Protein AF-A0A963D3M6-F1 (afdb_monomer_lite)

pLDDT: mean 92.29, std 6.39, range [59.81, 98.44]

Sequence (154 aa):
DLLGALSLARSESVRRNQRVVLCRTTAPAGVVAADAACKTDDTSGSWAAWMAFVDTSANGTRDAGEELLRSGVFASDRLKIVSSAALRADGNRLIFRPNGIARDQGTDVIQSVALRICEASDVSDNARDVVVAFGSRFSIVRSSSAACAAPTDP

Structure (mmCIF, N/CA/C/O backbone):
data_AF-A0A963D3M6-F1
#
_entry.id   AF-A0A963D3M6-F1
#
loop_
_atom_site.group_PDB
_atom_site.id
_atom_site.type_symbol
_atom_site.label_atom_id
_atom_site.label_alt_id
_atom_site.label_comp_id
_atom_site.label_asym_id
_atom_site.label_entity_id
_atom_site.label_seq_id
_atom_site.pdbx_PDB_ins_code
_atom_site.Cartn_x
_atom_site.Cartn_y
_atom_site.Cartn_z
_atom_site.occupancy
_atom_site.B_iso_or_equiv
_atom_site.auth_seq_id
_atom_site.auth_comp_id
_atom_site.auth_asym_id
_atom_site.auth_atom_id
_atom_site.pdbx_PDB_model_num
ATOM 1 N N . ASP A 1 1 ? 3.184 -12.322 -1.768 1.00 86.25 1 ASP A N 1
ATOM 2 C CA . ASP A 1 1 ? 2.942 -11.865 -0.388 1.00 86.25 1 ASP A CA 1
ATOM 3 C C . ASP A 1 1 ? 2.109 -10.583 -0.331 1.00 86.25 1 ASP A C 1
ATOM 5 O O . ASP A 1 1 ? 0.984 -10.635 0.143 1.00 86.25 1 ASP A O 1
ATOM 9 N N . LEU A 1 2 ? 2.573 -9.477 -0.932 1.00 91.94 2 LEU A N 1
ATOM 10 C CA . LEU A 1 2 ? 1.868 -8.181 -0.937 1.00 91.94 2 LEU A CA 1
ATOM 11 C C . LEU A 1 2 ? 0.386 -8.248 -1.367 1.00 91.94 2 LEU A C 1
ATOM 13 O O . LEU A 1 2 ? -0.473 -7.697 -0.689 1.00 91.94 2 LEU A O 1
ATOM 17 N N . LEU A 1 3 ? 0.053 -8.974 -2.442 1.00 94.75 3 LEU A N 1
ATOM 18 C CA . LEU A 1 3 ? -1.349 -9.165 -2.857 1.00 94.75 3 LEU A CA 1
ATOM 19 C C . LEU A 1 3 ? -2.202 -9.855 -1.771 1.00 94.75 3 LEU A C 1
ATOM 21 O O . LEU A 1 3 ? -3.370 -9.520 -1.570 1.00 94.75 3 LEU A O 1
ATOM 25 N N . GLY A 1 4 ? -1.607 -10.807 -1.050 1.00 96.31 4 GLY A N 1
ATOM 26 C CA . GLY A 1 4 ? -2.245 -11.467 0.087 1.00 96.31 4 GLY A CA 1
ATOM 27 C C . GLY A 1 4 ? -2.440 -10.513 1.264 1.00 96.31 4 GLY A C 1
ATOM 28 O O . GLY A 1 4 ? -3.472 -10.573 1.920 1.00 96.31 4 GLY A O 1
ATOM 29 N N . ALA A 1 5 ? -1.500 -9.593 1.493 1.00 96.50 5 ALA A N 1
ATOM 30 C CA . ALA A 1 5 ? -1.629 -8.541 2.498 1.00 96.50 5 ALA A CA 1
ATOM 31 C C . ALA A 1 5 ? -2.748 -7.542 2.168 1.00 96.50 5 ALA A C 1
ATOM 33 O O . ALA A 1 5 ? -3.525 -7.199 3.052 1.00 96.50 5 ALA A O 1
ATOM 34 N N . LEU A 1 6 ? -2.889 -7.141 0.898 1.00 97.44 6 LEU A N 1
ATOM 35 C CA . LEU A 1 6 ? -4.007 -6.310 0.429 1.00 97.44 6 LEU A CA 1
ATOM 36 C C . LEU A 1 6 ? -5.356 -7.008 0.647 1.00 97.44 6 LEU A C 1
ATOM 38 O O . LEU A 1 6 ? -6.299 -6.415 1.170 1.00 97.44 6 LEU A O 1
ATOM 42 N N . SER A 1 7 ? -5.427 -8.292 0.290 1.00 97.75 7 SER A N 1
ATOM 43 C CA . SER A 1 7 ? -6.634 -9.109 0.463 1.00 97.75 7 SER A CA 1
ATOM 44 C C . SER A 1 7 ? -6.993 -9.291 1.940 1.00 97.75 7 SER A C 1
ATOM 46 O O . SER A 1 7 ? -8.165 -9.176 2.303 1.00 97.75 7 SER A O 1
ATOM 48 N N . LEU A 1 8 ? -5.990 -9.512 2.796 1.00 98.12 8 LEU A N 1
ATOM 49 C CA . LEU A 1 8 ? -6.150 -9.568 4.247 1.00 98.12 8 LEU A CA 1
ATOM 50 C C . LEU A 1 8 ? -6.658 -8.232 4.791 1.00 98.12 8 LEU A C 1
ATOM 52 O O . LEU A 1 8 ? -7.678 -8.216 5.466 1.00 98.12 8 LEU A O 1
ATOM 56 N N . ALA A 1 9 ? -5.991 -7.122 4.468 1.00 98.19 9 ALA A N 1
ATOM 57 C CA . ALA A 1 9 ? -6.338 -5.803 4.983 1.00 98.19 9 ALA A CA 1
ATOM 58 C C . ALA A 1 9 ? -7.781 -5.414 4.630 1.00 98.19 9 ALA A C 1
ATOM 60 O O . ALA A 1 9 ? -8.561 -5.025 5.499 1.00 98.19 9 ALA A O 1
ATOM 61 N N . ARG A 1 10 ? -8.177 -5.630 3.369 1.00 98.31 10 ARG A N 1
ATOM 62 C CA . ARG A 1 10 ? -9.560 -5.432 2.928 1.00 98.31 10 ARG A CA 1
ATOM 63 C C . ARG A 1 10 ? -10.534 -6.323 3.698 1.00 98.31 10 ARG A C 1
ATOM 65 O O . ARG A 1 10 ? -11.544 -5.826 4.188 1.00 98.31 10 ARG A O 1
ATOM 72 N N . SER A 1 11 ? -10.254 -7.618 3.811 1.00 98.38 11 SER A N 1
ATOM 73 C CA . SER A 1 11 ? -11.167 -8.561 4.472 1.00 98.38 11 SER A CA 1
ATOM 74 C C . SER A 1 11 ? -11.314 -8.262 5.964 1.00 98.38 11 SER A C 1
ATOM 76 O O . SER A 1 11 ? -12.425 -8.276 6.486 1.00 98.38 11 SER A O 1
ATOM 78 N N . GLU A 1 12 ? -10.218 -7.919 6.638 1.00 98.44 12 GLU A N 1
ATOM 79 C CA . GLU A 1 12 ? -10.207 -7.570 8.057 1.00 98.44 12 GLU A CA 1
ATOM 80 C C . GLU A 1 12 ? -10.931 -6.249 8.327 1.00 98.44 12 GLU A C 1
ATOM 82 O O . GLU A 1 12 ? -11.637 -6.158 9.330 1.00 98.44 12 GLU A O 1
ATOM 87 N N . SER A 1 13 ? -10.853 -5.271 7.414 1.00 98.44 13 SER A N 1
ATOM 88 C CA . SER A 1 13 ? -11.612 -4.019 7.552 1.00 98.44 13 SER A CA 1
ATOM 89 C C . SER A 1 13 ? -13.125 -4.258 7.591 1.00 98.44 13 SER A C 1
ATOM 91 O O . SER A 1 13 ? -13.832 -3.720 8.445 1.00 98.44 13 SER A O 1
ATOM 93 N N . VAL A 1 14 ? -13.615 -5.152 6.726 1.00 98.44 14 VAL A N 1
ATOM 94 C CA . VAL A 1 14 ? -15.031 -5.528 6.659 1.00 98.44 14 VAL A CA 1
ATOM 95 C C . VAL A 1 14 ? -15.411 -6.403 7.851 1.00 98.44 14 VAL A C 1
ATOM 97 O O . VAL A 1 14 ? -16.376 -6.107 8.549 1.00 98.44 14 VAL A O 1
ATOM 100 N N . ARG A 1 15 ? -14.636 -7.462 8.130 1.00 98.38 15 ARG A N 1
ATOM 101 C CA . ARG A 1 15 ? -14.929 -8.432 9.197 1.00 98.38 15 ARG A CA 1
ATOM 102 C C . ARG A 1 15 ? -14.995 -7.778 10.575 1.00 98.38 15 ARG A C 1
ATOM 104 O O . ARG A 1 15 ? -15.827 -8.159 11.392 1.00 98.38 15 ARG A O 1
ATOM 111 N N . ARG A 1 16 ? -14.099 -6.827 10.845 1.00 97.56 16 ARG A N 1
ATOM 112 C CA . ARG A 1 16 ? -14.021 -6.129 12.135 1.00 97.56 16 ARG A CA 1
ATOM 113 C C . ARG A 1 16 ? -14.911 -4.894 12.197 1.00 97.56 16 ARG A C 1
ATOM 115 O O . ARG A 1 16 ? -15.052 -4.330 13.275 1.00 97.56 16 ARG A O 1
ATOM 122 N N . ASN A 1 17 ? -15.487 -4.469 11.069 1.00 97.69 17 ASN A N 1
ATOM 123 C CA . ASN A 1 17 ? -16.134 -3.168 10.929 1.00 97.69 17 ASN A CA 1
ATOM 124 C C . ASN A 1 17 ? -15.219 -2.021 11.419 1.00 97.69 17 ASN A C 1
ATOM 126 O O . ASN A 1 17 ? -15.652 -1.117 12.129 1.00 97.69 17 ASN A O 1
ATOM 130 N N . GLN A 1 18 ? -13.930 -2.102 11.077 1.00 97.62 18 GLN A N 1
ATOM 131 C CA . GLN A 1 18 ? -12.877 -1.174 11.508 1.00 97.62 18 GLN A CA 1
ATOM 132 C C . GLN A 1 18 ? -12.000 -0.766 10.326 1.00 97.62 18 GLN A C 1
ATOM 134 O O . GLN A 1 18 ? -11.996 -1.430 9.289 1.00 97.62 18 GLN A O 1
ATOM 139 N N . ARG A 1 19 ? -11.253 0.335 10.457 1.00 97.69 19 ARG A N 1
ATOM 140 C CA . ARG A 1 19 ? -10.267 0.698 9.433 1.00 97.69 19 ARG A CA 1
ATOM 141 C C . ARG A 1 19 ? -9.059 -0.220 9.540 1.00 97.69 19 ARG A C 1
ATOM 143 O O . ARG A 1 19 ? -8.613 -0.554 10.635 1.00 97.69 19 ARG A O 1
ATOM 150 N N . VAL A 1 20 ? -8.533 -0.626 8.393 1.00 98.44 20 VAL A N 1
ATOM 151 C CA . VAL A 1 20 ? -7.277 -1.372 8.316 1.00 98.44 20 VAL A CA 1
ATOM 152 C C . VAL A 1 20 ? -6.380 -0.691 7.307 1.00 98.44 20 VAL A C 1
ATOM 154 O O . VAL A 1 20 ? -6.779 -0.442 6.167 1.00 98.44 20 VAL A O 1
ATOM 157 N N . VAL A 1 21 ? -5.162 -0.396 7.734 1.00 98.00 21 VAL A N 1
ATOM 158 C CA . VAL A 1 21 ? -4.185 0.342 6.943 1.00 98.00 21 VAL A CA 1
ATOM 159 C C . VAL A 1 21 ? -3.097 -0.616 6.515 1.00 98.00 21 VAL A C 1
ATOM 161 O O . VAL A 1 21 ? -2.505 -1.284 7.358 1.00 98.00 21 VAL A O 1
ATOM 164 N N . LEU A 1 22 ? -2.822 -0.671 5.213 1.00 97.56 22 LEU A N 1
ATOM 165 C CA . LEU A 1 22 ? -1.592 -1.244 4.680 1.00 97.56 22 LEU A CA 1
ATOM 166 C C . LEU A 1 22 ? -0.668 -0.102 4.276 1.00 97.56 22 LEU A C 1
ATOM 168 O O . LEU A 1 22 ? -1.062 0.760 3.495 1.00 97.56 22 LEU A O 1
ATOM 172 N N . CYS A 1 23 ? 0.560 -0.082 4.782 1.00 95.94 23 CYS A N 1
ATOM 173 C CA . CYS A 1 23 ? 1.486 1.000 4.472 1.00 95.94 23 CYS A CA 1
ATOM 174 C C . CYS A 1 23 ? 2.937 0.550 4.363 1.00 95.94 23 CYS A C 1
ATOM 176 O O . CYS A 1 23 ? 3.326 -0.519 4.849 1.00 95.94 23 CYS A O 1
ATOM 178 N N . ARG A 1 24 ? 3.743 1.406 3.729 1.00 94.81 24 ARG A N 1
ATOM 179 C CA . ARG A 1 24 ? 5.202 1.288 3.711 1.00 94.81 24 ARG A CA 1
ATOM 180 C C . ARG A 1 24 ? 5.744 1.463 5.120 1.00 94.81 24 ARG A C 1
ATOM 182 O O . ARG A 1 24 ? 5.330 2.365 5.843 1.00 94.81 24 ARG A O 1
ATOM 189 N N . THR A 1 25 ? 6.724 0.650 5.489 1.00 93.69 25 THR A N 1
ATOM 190 C CA . THR A 1 25 ? 7.460 0.811 6.744 1.00 93.69 25 THR A CA 1
ATOM 191 C C . THR A 1 25 ? 8.938 0.459 6.558 1.00 93.69 25 THR A C 1
ATOM 193 O O . THR A 1 25 ? 9.385 0.143 5.454 1.00 93.69 25 THR A O 1
ATOM 196 N N . THR A 1 26 ? 9.716 0.543 7.633 1.00 91.38 26 THR A N 1
ATOM 197 C CA . THR A 1 26 ? 11.118 0.117 7.668 1.00 91.38 26 THR A CA 1
ATOM 198 C C . THR A 1 26 ? 11.268 -1.197 8.410 1.00 91.38 26 THR A C 1
ATOM 200 O O . THR A 1 26 ? 10.563 -1.458 9.380 1.00 91.38 26 THR A O 1
ATOM 203 N N . ALA A 1 27 ? 12.252 -1.983 7.990 1.00 90.19 27 ALA A N 1
ATOM 204 C CA . ALA A 1 27 ? 12.655 -3.203 8.667 1.00 90.19 27 ALA A CA 1
ATOM 205 C C . ALA A 1 27 ? 14.172 -3.187 8.914 1.00 90.19 27 ALA A C 1
ATOM 207 O O . ALA A 1 27 ? 14.914 -3.887 8.218 1.00 90.19 27 ALA A O 1
ATOM 208 N N . PRO A 1 28 ? 14.671 -2.341 9.838 1.00 82.25 28 PRO A N 1
ATOM 209 C CA . PRO A 1 28 ? 16.073 -2.415 10.236 1.00 82.25 28 PRO A CA 1
ATOM 210 C C . PRO A 1 28 ? 16.365 -3.839 10.743 1.00 82.25 28 PRO A C 1
ATOM 212 O O . PRO A 1 28 ? 15.564 -4.411 11.475 1.00 82.25 28 PRO A O 1
ATOM 215 N N . ALA A 1 29 ? 17.473 -4.436 10.297 1.00 85.19 29 ALA A N 1
ATOM 216 C CA . ALA A 1 29 ? 17.812 -5.851 10.525 1.00 85.19 29 ALA A CA 1
ATOM 217 C C 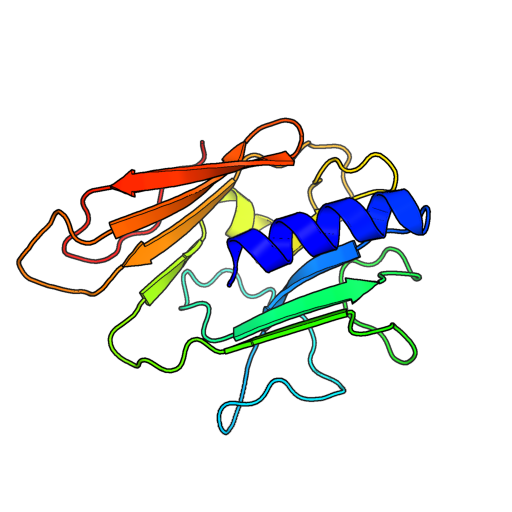. ALA A 1 29 ? 16.846 -6.889 9.902 1.00 85.19 29 ALA A C 1
ATOM 219 O O . ALA A 1 29 ? 16.839 -8.049 10.306 1.00 85.19 29 ALA A O 1
ATOM 220 N N . GLY A 1 30 ? 16.052 -6.504 8.896 1.00 87.69 30 GLY A N 1
ATOM 221 C CA . GLY A 1 30 ? 15.222 -7.438 8.127 1.00 87.69 30 GLY A CA 1
ATOM 222 C C . GLY A 1 30 ? 13.920 -7.855 8.815 1.00 87.69 30 GLY A C 1
ATOM 223 O O . GLY A 1 30 ? 13.263 -8.784 8.349 1.00 87.69 30 GLY A O 1
ATOM 224 N N . VAL A 1 31 ? 13.523 -7.169 9.892 1.00 90.38 31 VAL A N 1
ATOM 225 C CA . VAL A 1 31 ? 12.270 -7.417 10.622 1.00 90.38 31 VAL A CA 1
ATOM 226 C C . VAL A 1 31 ? 11.535 -6.099 10.870 1.00 90.38 31 VAL A C 1
ATOM 228 O O . VAL A 1 31 ? 12.151 -5.086 11.190 1.00 90.38 31 VAL A O 1
ATOM 231 N N . VAL A 1 32 ? 10.207 -6.100 10.719 1.00 92.69 32 VAL A N 1
ATOM 232 C CA . VAL A 1 32 ? 9.361 -4.949 11.078 1.00 92.69 32 VAL A CA 1
ATOM 233 C C . VAL A 1 32 ? 9.194 -4.914 12.596 1.00 92.69 32 VAL A C 1
ATOM 235 O O . VAL A 1 32 ? 8.701 -5.875 13.184 1.00 92.69 32 VAL A O 1
ATOM 238 N N . ALA A 1 33 ? 9.611 -3.814 13.223 1.00 90.69 33 ALA A N 1
ATOM 239 C CA . ALA A 1 33 ? 9.546 -3.654 14.671 1.00 90.69 33 ALA A CA 1
ATOM 240 C C . ALA A 1 33 ? 8.098 -3.629 15.193 1.00 90.69 33 ALA A C 1
ATOM 242 O O . ALA A 1 33 ? 7.163 -3.219 14.500 1.00 90.69 33 ALA A O 1
ATOM 243 N N . ALA A 1 34 ? 7.912 -4.043 16.447 1.00 86.25 34 ALA A N 1
ATOM 244 C CA . ALA A 1 34 ? 6.595 -4.089 17.077 1.00 86.25 34 ALA A CA 1
ATOM 245 C C . ALA A 1 34 ? 5.958 -2.701 17.235 1.00 86.25 34 ALA A C 1
ATOM 247 O O . ALA A 1 34 ? 4.740 -2.611 17.266 1.00 86.25 34 ALA A O 1
ATOM 248 N N . ASP A 1 35 ? 6.745 -1.633 17.264 1.00 87.62 35 ASP A N 1
ATOM 249 C CA . ASP A 1 35 ? 6.343 -0.224 17.329 1.00 87.62 35 ASP A CA 1
ATOM 250 C C . ASP A 1 35 ? 6.534 0.508 15.986 1.00 87.62 35 ASP A C 1
ATOM 252 O O . ASP A 1 35 ? 6.483 1.734 15.920 1.00 87.62 35 ASP A O 1
ATOM 256 N N . ALA A 1 36 ? 6.759 -0.231 14.892 1.00 91.81 36 ALA A N 1
ATOM 257 C CA . ALA A 1 36 ? 6.936 0.367 13.578 1.00 91.81 36 ALA A CA 1
ATOM 258 C C . ALA A 1 36 ? 5.697 1.171 13.157 1.00 91.81 36 ALA A C 1
ATOM 260 O O . ALA A 1 36 ? 4.563 0.710 13.308 1.00 91.81 36 ALA A O 1
ATOM 261 N N . ALA A 1 37 ? 5.946 2.343 12.570 1.00 92.31 37 ALA A N 1
ATOM 262 C CA . ALA A 1 37 ? 4.946 3.244 12.009 1.00 92.31 37 ALA A CA 1
ATOM 263 C C . ALA A 1 37 ? 5.026 3.290 10.473 1.00 92.31 37 ALA A C 1
ATOM 265 O O . ALA A 1 37 ? 5.980 2.796 9.855 1.00 92.31 37 ALA A O 1
ATOM 266 N N . CYS A 1 38 ? 4.019 3.899 9.844 1.00 93.88 38 CYS A N 1
ATOM 267 C CA . CYS A 1 38 ? 4.033 4.138 8.406 1.00 93.88 38 CYS A CA 1
ATOM 268 C C . CYS A 1 38 ? 5.117 5.158 8.038 1.00 93.88 38 CYS A C 1
ATOM 270 O O . CYS A 1 38 ? 5.272 6.188 8.694 1.00 93.88 38 CYS A O 1
ATOM 272 N N . LYS A 1 39 ? 5.854 4.888 6.963 1.00 92.38 39 LYS A N 1
ATOM 273 C CA . LYS A 1 39 ? 6.773 5.846 6.345 1.00 92.38 39 LYS A CA 1
ATOM 274 C C . LYS A 1 39 ? 6.021 6.671 5.309 1.00 92.38 39 LYS A C 1
ATOM 276 O O . LYS A 1 39 ? 5.750 6.194 4.209 1.00 92.38 39 LYS A O 1
ATOM 281 N N . THR A 1 40 ? 5.689 7.895 5.703 1.00 90.81 40 THR A N 1
ATOM 282 C CA . THR A 1 40 ? 4.864 8.843 4.943 1.00 90.81 40 THR A CA 1
ATOM 283 C C . THR A 1 40 ? 5.672 9.871 4.154 1.00 90.81 40 THR A C 1
ATOM 285 O O . THR A 1 40 ? 5.101 10.827 3.639 1.00 90.81 40 THR A O 1
ATOM 288 N N . ASP A 1 41 ? 6.991 9.703 4.052 1.00 83.19 41 ASP A N 1
ATOM 289 C CA . ASP A 1 41 ? 7.823 10.551 3.208 1.00 83.19 41 ASP A CA 1
ATOM 290 C C . ASP A 1 41 ? 7.442 10.388 1.729 1.00 83.19 41 ASP A C 1
ATOM 292 O O . ASP A 1 41 ? 7.259 9.272 1.237 1.00 83.19 41 ASP A O 1
ATOM 296 N N . ASP A 1 42 ? 7.372 11.509 1.009 1.00 69.75 42 ASP A N 1
ATOM 297 C CA . ASP A 1 42 ? 7.034 11.569 -0.421 1.00 69.75 42 ASP A CA 1
ATOM 298 C C . ASP A 1 42 ? 8.239 11.201 -1.312 1.00 69.75 42 ASP A C 1
ATOM 300 O O . ASP A 1 42 ? 8.464 11.753 -2.387 1.00 69.75 42 ASP A O 1
ATOM 304 N N . THR A 1 43 ? 9.080 10.270 -0.855 1.00 68.94 43 THR A N 1
ATOM 305 C CA . THR A 1 43 ? 10.139 9.721 -1.700 1.00 68.94 43 THR A CA 1
ATOM 306 C C . THR A 1 43 ? 9.561 8.589 -2.532 1.00 68.94 43 THR A C 1
ATOM 308 O O . THR A 1 43 ? 8.758 7.785 -2.055 1.00 68.94 43 THR A O 1
ATOM 311 N N . SER A 1 44 ? 10.006 8.449 -3.784 1.00 59.81 44 SER A N 1
ATOM 312 C CA . SER A 1 44 ? 9.766 7.225 -4.569 1.00 59.81 44 SER A CA 1
ATOM 313 C C . SER A 1 44 ? 10.484 6.004 -3.968 1.00 59.81 44 SER A C 1
ATOM 315 O O . SER A 1 44 ? 10.545 4.948 -4.598 1.00 59.81 44 SER A O 1
ATOM 317 N N . GLY A 1 45 ? 11.070 6.177 -2.775 1.00 61.84 45 GLY A N 1
ATOM 318 C CA . GLY A 1 45 ? 11.976 5.282 -2.099 1.00 61.84 45 GLY A CA 1
ATOM 319 C C . GLY A 1 45 ? 11.395 3.889 -1.986 1.00 61.84 45 GLY A C 1
ATOM 320 O O . GLY A 1 45 ? 10.210 3.700 -1.708 1.00 61.84 45 GLY A O 1
ATOM 321 N N . SER A 1 46 ? 12.280 2.916 -2.195 1.00 78.38 46 SER A N 1
ATOM 322 C CA . SER A 1 46 ? 11.915 1.509 -2.233 1.00 78.38 46 SER A CA 1
ATOM 323 C C . SER A 1 46 ? 11.082 1.146 -1.002 1.00 78.38 46 SER A C 1
ATOM 325 O O . SER A 1 46 ? 11.459 1.445 0.141 1.00 78.38 46 SER A O 1
ATOM 327 N N . TRP A 1 47 ? 9.926 0.526 -1.220 1.00 90.19 47 TRP A N 1
ATOM 328 C CA . TRP A 1 47 ? 9.224 -0.188 -0.166 1.00 90.19 47 TRP A CA 1
ATOM 329 C C . TRP A 1 47 ? 10.105 -1.374 0.230 1.00 90.19 47 TRP A C 1
ATOM 331 O O . TRP A 1 47 ? 10.060 -2.415 -0.410 1.00 90.19 47 TRP A O 1
ATOM 341 N N . ALA A 1 48 ? 10.935 -1.210 1.260 1.00 89.12 48 ALA A N 1
ATOM 342 C CA . ALA A 1 48 ? 11.754 -2.297 1.801 1.00 89.12 48 ALA A CA 1
ATOM 343 C C . ALA A 1 48 ? 10.919 -3.252 2.670 1.00 89.12 48 ALA A C 1
ATOM 345 O O . ALA A 1 48 ? 11.183 -4.452 2.737 1.00 89.12 48 ALA A O 1
ATOM 346 N N . ALA A 1 49 ? 9.881 -2.719 3.313 1.00 93.75 49 ALA A N 1
ATOM 347 C CA . ALA A 1 49 ? 8.941 -3.473 4.119 1.00 93.75 49 ALA A CA 1
ATOM 348 C C . ALA A 1 49 ? 7.548 -2.841 4.074 1.00 93.75 49 ALA A C 1
ATOM 350 O O . ALA A 1 49 ? 7.373 -1.671 3.720 1.00 93.75 49 ALA A O 1
ATOM 351 N N . TRP A 1 50 ? 6.556 -3.631 4.458 1.00 95.44 50 TRP A N 1
ATOM 352 C CA . TRP A 1 50 ? 5.172 -3.206 4.604 1.00 95.44 50 TRP A CA 1
ATOM 353 C C . TRP A 1 50 ? 4.566 -3.813 5.862 1.00 95.44 50 TRP A C 1
ATOM 355 O O . TRP A 1 50 ? 5.032 -4.829 6.386 1.00 95.44 50 TRP A O 1
ATOM 365 N N . MET A 1 51 ? 3.493 -3.192 6.329 1.00 96.94 51 MET A N 1
ATOM 366 C CA . MET A 1 51 ? 2.681 -3.717 7.415 1.00 96.94 51 MET A CA 1
ATOM 367 C C . MET A 1 51 ? 1.205 -3.422 7.190 1.00 96.94 51 MET A C 1
ATOM 369 O O . MET A 1 51 ? 0.864 -2.454 6.514 1.00 96.94 51 MET A O 1
ATOM 373 N N . ALA A 1 52 ? 0.357 -4.270 7.761 1.00 98.00 52 ALA A N 1
ATOM 374 C CA . ALA A 1 52 ? -1.084 -4.128 7.833 1.00 98.00 52 ALA A CA 1
ATOM 375 C C . ALA A 1 52 ? -1.518 -4.145 9.304 1.00 98.00 52 ALA A C 1
ATOM 377 O O . ALA A 1 52 ? -1.175 -5.085 10.025 1.00 98.00 52 ALA A O 1
ATOM 378 N N . PHE A 1 53 ? -2.264 -3.138 9.746 1.00 98.19 53 PHE A N 1
ATOM 379 C CA . PHE A 1 53 ? -2.710 -2.995 11.137 1.00 98.19 53 PHE A CA 1
ATOM 380 C C . PHE A 1 53 ? -4.122 -2.410 11.218 1.00 98.19 53 PHE A C 1
ATOM 382 O O . PHE A 1 53 ? -4.598 -1.786 10.266 1.00 98.19 53 PHE A O 1
ATOM 389 N N . VAL A 1 54 ? -4.8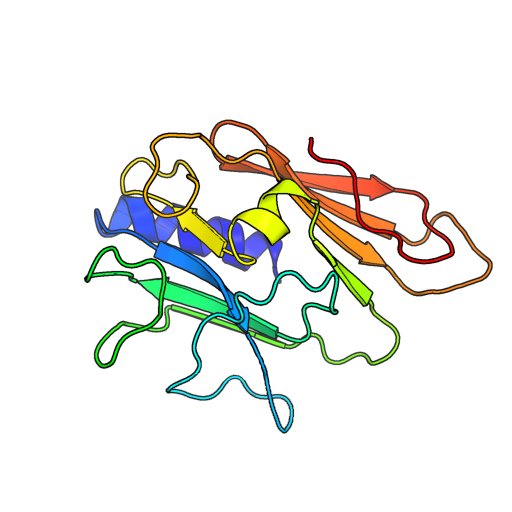01 -2.641 12.341 1.00 98.06 54 VAL A N 1
ATOM 390 C CA . VAL A 1 54 ? -6.121 -2.058 12.621 1.00 98.06 54 VAL A CA 1
ATOM 391 C C . VAL A 1 54 ? -5.938 -0.622 13.113 1.00 98.06 54 VAL A C 1
ATOM 393 O O . VAL A 1 54 ? -5.323 -0.426 14.151 1.00 98.06 54 VAL A O 1
ATOM 396 N N . ASP A 1 55 ? -6.494 0.349 12.391 1.00 97.19 55 ASP A N 1
ATOM 397 C CA . ASP A 1 55 ? -6.465 1.781 12.731 1.00 97.19 55 ASP A CA 1
ATOM 398 C C . ASP A 1 55 ? -7.747 2.141 13.491 1.00 97.19 55 ASP A C 1
ATOM 400 O O . ASP A 1 55 ? -8.798 2.439 12.913 1.00 97.19 55 ASP A O 1
ATOM 404 N N . THR A 1 56 ? -7.674 2.016 14.810 1.00 96.56 56 THR A N 1
ATOM 405 C CA . THR A 1 56 ? -8.783 2.268 15.737 1.00 96.56 56 THR A CA 1
ATOM 406 C C . THR A 1 56 ? -8.981 3.753 16.016 1.00 96.56 56 THR A C 1
ATOM 408 O O . THR A 1 56 ? -10.103 4.172 16.307 1.00 96.56 56 THR A O 1
ATOM 411 N N . SER A 1 57 ? -7.916 4.552 15.906 1.00 94.94 57 SER A N 1
ATOM 412 C CA . SER A 1 57 ? -7.943 6.000 16.129 1.00 94.94 57 SER A CA 1
ATOM 413 C C . SER A 1 57 ? -8.345 6.793 14.880 1.00 94.94 57 SER A C 1
ATOM 415 O O . SER A 1 57 ? -8.635 7.987 14.974 1.00 94.94 57 SER A O 1
ATOM 417 N N . ALA A 1 58 ? -8.431 6.125 13.724 1.00 94.06 58 ALA A N 1
ATOM 418 C CA . ALA A 1 58 ? -8.805 6.688 12.432 1.00 94.06 58 ALA A CA 1
ATOM 419 C C . ALA A 1 58 ? -7.805 7.728 11.884 1.00 94.06 58 ALA A C 1
ATOM 421 O O . ALA A 1 58 ? -8.178 8.560 11.041 1.00 94.06 58 ALA A O 1
ATOM 422 N N . ASN A 1 59 ? -6.547 7.674 12.329 1.00 93.12 59 ASN A N 1
ATOM 423 C CA . ASN A 1 59 ? -5.510 8.653 12.002 1.00 93.12 59 ASN A CA 1
ATOM 424 C C . ASN A 1 59 ? -4.554 8.197 10.875 1.00 93.12 59 ASN A C 1
ATOM 426 O O . ASN A 1 59 ? -3.730 8.988 10.407 1.00 93.12 59 ASN A O 1
ATOM 430 N N . GLY A 1 60 ? -4.688 6.956 10.391 1.00 92.75 60 GLY A N 1
ATOM 431 C CA . GLY A 1 60 ? -3.856 6.403 9.320 1.00 92.75 60 GLY A CA 1
ATOM 432 C C . GLY A 1 60 ? -2.397 6.160 9.712 1.00 92.75 60 GLY A C 1
ATOM 433 O O . GLY A 1 60 ? -1.535 6.029 8.839 1.00 92.75 60 GLY A O 1
ATOM 434 N N . THR A 1 61 ? -2.094 6.147 11.004 1.00 93.00 61 THR A N 1
ATOM 435 C CA . THR A 1 61 ? -0.785 5.835 11.581 1.00 93.00 61 THR A CA 1
ATOM 436 C C . THR A 1 61 ? -0.952 4.725 12.600 1.00 93.00 61 THR A C 1
ATOM 438 O O . THR A 1 61 ? -2.041 4.530 13.113 1.00 93.00 61 THR A O 1
ATOM 441 N N . ARG A 1 62 ? 0.114 3.969 12.858 1.00 94.56 62 ARG A N 1
ATOM 442 C CA . ARG A 1 62 ? 0.050 2.883 13.828 1.00 94.56 62 ARG A CA 1
ATOM 443 C C . ARG A 1 62 ? 0.342 3.417 15.222 1.00 94.56 62 ARG A C 1
ATOM 445 O O . ARG A 1 62 ? 1.480 3.802 15.491 1.00 94.56 62 ARG A O 1
ATOM 452 N N . ASP A 1 63 ? -0.668 3.398 16.079 1.00 93.56 63 ASP A N 1
ATOM 453 C CA . ASP A 1 63 ? -0.587 3.855 17.463 1.00 93.56 63 ASP A CA 1
ATOM 454 C C . ASP A 1 63 ? -0.308 2.699 18.444 1.00 93.56 63 ASP A C 1
ATOM 456 O O . ASP A 1 63 ? -0.431 1.508 18.136 1.00 93.56 63 ASP A O 1
ATOM 460 N N . ALA A 1 64 ? 0.074 3.045 19.676 1.00 91.50 64 ALA A N 1
ATOM 461 C CA . ALA A 1 64 ? 0.237 2.062 20.742 1.00 91.50 64 ALA A CA 1
ATOM 462 C C . ALA A 1 64 ? -1.109 1.392 21.077 1.00 91.50 64 ALA A C 1
ATOM 464 O O . ALA A 1 64 ? -2.106 2.066 21.321 1.00 91.50 64 ALA A O 1
ATOM 465 N N . GLY A 1 65 ? -1.120 0.058 21.132 1.00 91.12 65 GLY A N 1
ATOM 466 C CA . GLY A 1 65 ? -2.335 -0.734 21.362 1.00 91.12 65 GLY A CA 1
ATOM 467 C C . GLY A 1 65 ? -3.055 -1.168 20.083 1.00 91.12 65 GLY A C 1
ATOM 468 O O . GLY A 1 65 ? -3.948 -2.010 20.156 1.00 91.12 65 GLY A O 1
ATOM 469 N N . GLU A 1 66 ? -2.637 -0.676 18.915 1.00 95.62 66 GLU A N 1
ATOM 470 C CA . GLU A 1 66 ? -3.193 -1.109 17.637 1.00 95.62 66 GLU A CA 1
ATOM 471 C C . GLU A 1 66 ? -2.598 -2.436 17.158 1.00 95.62 66 GLU A C 1
ATOM 473 O O . GLU A 1 66 ? -1.378 -2.656 17.127 1.00 95.62 66 GLU A O 1
ATOM 478 N N . GLU A 1 67 ? -3.490 -3.347 16.769 1.00 95.94 67 GLU A N 1
ATOM 479 C CA . GLU A 1 67 ? -3.136 -4.710 16.392 1.00 95.94 67 GLU A CA 1
ATOM 480 C C . GLU A 1 67 ? -2.427 -4.735 15.035 1.00 95.94 67 GLU A C 1
ATOM 482 O O . GLU A 1 67 ? -2.993 -4.356 14.006 1.00 95.94 67 GLU A O 1
ATOM 487 N N . LEU A 1 68 ? -1.194 -5.248 15.025 1.00 96.62 68 LEU A N 1
ATOM 488 C CA . LEU A 1 68 ? -0.488 -5.611 13.801 1.00 96.62 68 LEU A CA 1
ATOM 489 C C . LEU A 1 68 ? -1.045 -6.936 13.273 1.00 96.62 68 LEU A C 1
ATOM 491 O O . LEU A 1 68 ? -0.856 -7.981 13.889 1.00 96.62 68 LEU A O 1
ATOM 495 N N . LEU A 1 69 ? -1.695 -6.898 12.113 1.00 96.75 69 LEU A N 1
ATOM 496 C CA . LEU A 1 69 ? -2.302 -8.073 11.485 1.00 96.75 69 LEU A CA 1
ATOM 497 C C . LEU A 1 69 ? -1.275 -8.890 10.705 1.00 96.75 69 LEU A C 1
ATOM 499 O O . LEU A 1 69 ? -1.307 -10.119 10.704 1.00 96.75 69 LEU A O 1
ATOM 503 N N . ARG A 1 70 ? -0.393 -8.199 9.976 1.00 96.50 70 ARG A N 1
ATOM 504 C CA . ARG A 1 70 ? 0.647 -8.825 9.156 1.00 96.50 70 ARG A CA 1
ATOM 505 C C . ARG A 1 70 ? 1.730 -7.820 8.807 1.00 96.50 70 ARG A C 1
ATOM 507 O O . ARG A 1 70 ? 1.448 -6.644 8.609 1.00 96.50 70 ARG A O 1
ATOM 514 N N . SER A 1 71 ? 2.951 -8.293 8.638 1.00 96.38 71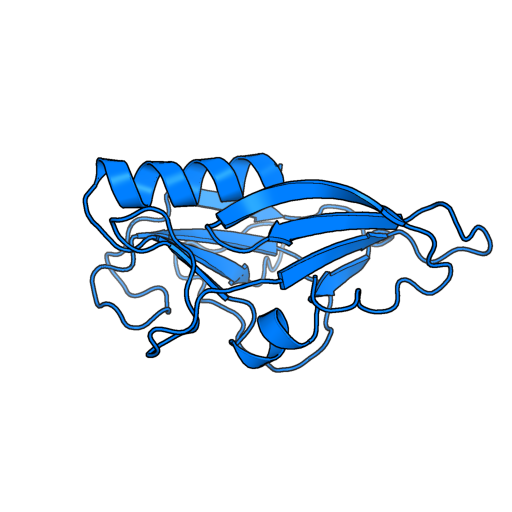 SER A N 1
ATOM 515 C CA . SER A 1 71 ? 4.043 -7.522 8.057 1.00 96.38 71 SER A CA 1
ATOM 516 C C . SER A 1 71 ? 4.840 -8.384 7.088 1.00 96.38 71 SER A C 1
ATOM 518 O O . SER A 1 71 ? 4.710 -9.610 7.073 1.00 96.38 71 SER A O 1
ATOM 520 N N . GLY A 1 72 ? 5.641 -7.735 6.252 1.00 94.81 72 GLY A N 1
ATOM 521 C CA . GLY A 1 72 ? 6.536 -8.417 5.334 1.00 94.81 72 GLY A CA 1
ATOM 522 C C . GLY A 1 72 ? 7.715 -7.541 4.953 1.00 94.81 72 GLY A C 1
ATOM 523 O O . GLY A 1 72 ? 7.623 -6.312 4.932 1.00 94.81 72 GLY A O 1
ATOM 524 N N . VAL A 1 73 ? 8.828 -8.199 4.644 1.00 93.62 73 VAL A N 1
ATOM 525 C CA . VAL A 1 73 ? 10.084 -7.570 4.236 1.00 93.62 73 VAL A CA 1
ATOM 526 C C . VAL A 1 73 ? 10.470 -8.118 2.873 1.00 93.62 73 VAL A C 1
ATOM 528 O O . VAL A 1 73 ? 10.384 -9.322 2.627 1.00 93.62 73 VAL A O 1
ATOM 531 N N . PHE A 1 74 ? 10.888 -7.239 1.970 1.00 89.62 74 PHE A N 1
ATOM 532 C CA . PHE A 1 74 ? 11.426 -7.649 0.682 1.00 89.62 74 PHE A CA 1
ATOM 533 C C . PHE A 1 74 ? 12.914 -7.973 0.857 1.00 89.62 74 PHE A C 1
ATOM 535 O O . PHE A 1 74 ? 13.752 -7.083 0.915 1.00 89.62 74 PHE A O 1
ATOM 542 N N . ALA A 1 75 ? 13.239 -9.263 0.970 1.00 76.56 75 ALA A N 1
ATOM 543 C CA . ALA A 1 75 ? 14.575 -9.759 1.326 1.00 76.56 75 ALA A CA 1
ATOM 544 C C . ALA A 1 75 ? 15.602 -9.756 0.167 1.00 76.56 75 ALA A C 1
ATOM 546 O O . ALA A 1 75 ? 16.474 -10.619 0.115 1.00 76.56 75 ALA A O 1
ATOM 547 N N . SER A 1 76 ? 15.486 -8.837 -0.796 1.00 80.44 76 SER A N 1
ATOM 548 C CA . SER A 1 76 ? 16.388 -8.767 -1.952 1.00 80.44 76 SER A CA 1
ATOM 549 C C . SER A 1 76 ? 16.795 -7.334 -2.248 1.00 80.44 76 SER A C 1
ATOM 551 O O . SER A 1 76 ? 15.947 -6.510 -2.581 1.00 80.44 76 SER A O 1
ATOM 553 N N . ASP A 1 77 ? 18.102 -7.083 -2.243 1.00 77.31 77 ASP A N 1
ATOM 554 C CA . ASP A 1 77 ? 18.683 -5.783 -2.597 1.00 77.31 77 ASP A CA 1
ATOM 555 C C . ASP A 1 77 ? 18.510 -5.436 -4.084 1.00 77.31 77 ASP A C 1
ATOM 557 O O . ASP A 1 77 ? 18.672 -4.286 -4.491 1.00 77.31 77 ASP A O 1
ATOM 561 N N . ARG A 1 78 ? 18.174 -6.430 -4.918 1.00 84.19 78 ARG A N 1
ATOM 562 C CA . ARG A 1 78 ? 17.968 -6.239 -6.361 1.00 84.19 78 ARG A CA 1
ATOM 563 C C . ARG A 1 78 ? 16.551 -5.797 -6.701 1.00 84.19 78 ARG A C 1
ATOM 565 O O . ARG A 1 78 ? 16.340 -5.160 -7.732 1.00 84.19 78 ARG A O 1
ATOM 572 N N . LEU A 1 79 ? 15.579 -6.139 -5.851 1.00 88.12 79 LEU A N 1
ATOM 573 C CA . LEU A 1 79 ? 14.189 -5.766 -6.067 1.00 88.12 79 LEU A CA 1
ATOM 574 C C . LEU A 1 79 ? 13.960 -4.326 -5.610 1.00 88.12 79 LEU A C 1
ATOM 576 O O . LEU A 1 79 ? 14.158 -3.964 -4.453 1.00 88.12 79 LEU A O 1
ATOM 580 N N . LYS A 1 80 ? 13.471 -3.511 -6.535 1.00 89.88 80 LYS A N 1
ATOM 581 C CA . LYS A 1 80 ? 12.937 -2.181 -6.281 1.00 89.88 80 LYS A CA 1
ATOM 582 C C . LYS A 1 80 ? 11.422 -2.265 -6.263 1.00 89.88 80 LYS A C 1
ATOM 584 O O . LYS A 1 80 ? 10.808 -2.791 -7.195 1.00 89.88 80 LYS A O 1
ATOM 589 N N . ILE A 1 81 ? 10.829 -1.729 -5.202 1.00 92.31 81 ILE A N 1
ATOM 590 C CA . ILE A 1 81 ? 9.382 -1.626 -5.074 1.00 92.31 81 ILE A CA 1
ATOM 591 C C . ILE A 1 81 ? 9.018 -0.151 -4.993 1.00 92.31 81 ILE A C 1
ATOM 593 O O . ILE A 1 81 ? 9.344 0.509 -4.011 1.00 92.31 81 ILE A O 1
ATOM 597 N N . VAL A 1 82 ? 8.366 0.373 -6.025 1.00 93.19 82 VAL A N 1
ATOM 598 C CA . VAL A 1 82 ? 8.094 1.810 -6.169 1.00 93.19 82 VAL A CA 1
ATOM 599 C C . VAL A 1 82 ? 6.594 2.072 -6.279 1.00 93.19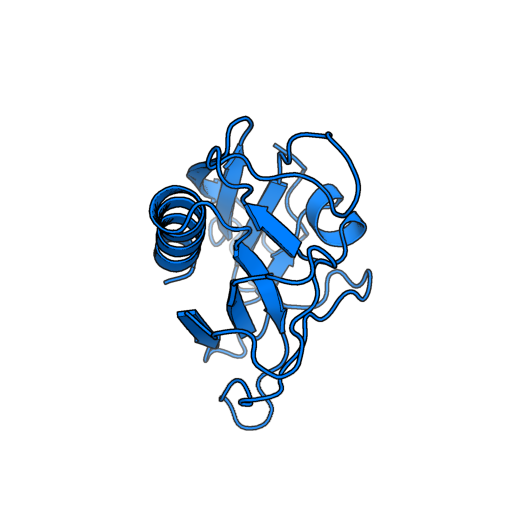 82 VAL A C 1
ATOM 601 O O . VAL A 1 82 ? 5.870 1.339 -6.955 1.00 93.19 82 VAL A O 1
ATOM 604 N N . SER A 1 83 ? 6.121 3.113 -5.600 1.00 95.00 83 SER A N 1
ATOM 605 C CA . SER A 1 83 ? 4.717 3.532 -5.591 1.00 95.00 83 SER A CA 1
ATOM 606 C C . SER A 1 83 ? 4.393 4.502 -6.728 1.00 95.00 83 SER A C 1
ATOM 608 O O . SER A 1 83 ? 5.231 5.312 -7.144 1.00 95.00 83 SER A O 1
ATOM 610 N N . SER A 1 84 ? 3.154 4.425 -7.218 1.00 95.19 84 SER A N 1
ATOM 611 C CA . SER A 1 84 ? 2.568 5.423 -8.115 1.00 95.19 84 SER A CA 1
ATOM 612 C C . SER A 1 84 ? 2.446 6.789 -7.426 1.00 95.19 84 SER A C 1
ATOM 614 O O . SER A 1 84 ? 2.650 6.914 -6.213 1.00 95.19 84 SER A O 1
ATOM 616 N N . ALA A 1 85 ? 2.167 7.842 -8.197 1.00 94.00 85 ALA A N 1
ATOM 617 C CA . ALA A 1 85 ? 2.144 9.204 -7.669 1.00 94.00 85 ALA A CA 1
ATOM 618 C C . ALA A 1 85 ? 1.047 9.427 -6.632 1.00 94.00 85 ALA A C 1
ATOM 620 O O . ALA A 1 85 ? 1.346 9.979 -5.573 1.00 94.00 85 ALA A O 1
ATOM 621 N N . ALA A 1 86 ? -0.162 8.928 -6.881 1.00 93.25 86 ALA A N 1
ATOM 622 C CA . ALA A 1 86 ? -1.264 9.046 -5.936 1.00 93.25 86 ALA A CA 1
ATOM 623 C C . ALA A 1 86 ? -0.973 8.335 -4.602 1.00 93.25 86 ALA A C 1
ATOM 625 O O . ALA A 1 86 ? -1.168 8.920 -3.539 1.00 93.25 86 ALA A O 1
ATOM 626 N N . LEU A 1 87 ? -0.408 7.119 -4.626 1.00 93.94 87 LEU A N 1
ATOM 627 C CA . LEU A 1 87 ? -0.075 6.400 -3.388 1.00 93.94 87 LEU A CA 1
ATOM 628 C C . LEU A 1 87 ? 0.996 7.117 -2.566 1.00 93.94 87 LEU A C 1
ATOM 630 O O . LEU A 1 87 ? 0.951 7.113 -1.339 1.00 93.94 87 LEU A O 1
ATOM 634 N N . ARG A 1 88 ? 1.977 7.722 -3.234 1.00 92.75 88 ARG A N 1
ATOM 635 C CA . ARG A 1 88 ? 3.043 8.472 -2.568 1.00 92.75 88 ARG A CA 1
ATOM 636 C C . ARG A 1 88 ? 2.517 9.760 -1.939 1.00 92.75 88 ARG A C 1
ATOM 638 O O . ARG A 1 88 ? 2.833 10.025 -0.784 1.00 92.75 88 ARG A O 1
ATOM 645 N N . ALA A 1 89 ? 1.654 10.478 -2.661 1.00 91.94 89 ALA A N 1
ATOM 646 C CA . ALA A 1 89 ? 0.988 11.683 -2.177 1.00 91.94 89 ALA A CA 1
ATOM 647 C C . ALA A 1 89 ? 0.114 11.409 -0.940 1.00 91.94 89 ALA A C 1
ATOM 649 O O . ALA A 1 89 ? 0.031 12.256 -0.054 1.00 91.94 89 ALA A O 1
ATOM 650 N N . ASP A 1 90 ? -0.457 10.204 -0.822 1.00 92.56 90 ASP A N 1
ATOM 651 C CA . ASP A 1 90 ? -1.181 9.768 0.380 1.00 92.56 90 ASP A CA 1
ATOM 652 C C . ASP A 1 90 ? -0.263 9.264 1.521 1.00 92.56 90 ASP A C 1
ATOM 654 O O . ASP A 1 90 ? -0.702 8.729 2.545 1.00 92.56 90 ASP A O 1
ATOM 658 N N . GLY A 1 91 ? 1.053 9.433 1.388 1.00 92.56 91 GLY A N 1
ATOM 659 C CA . GLY A 1 91 ? 2.032 8.987 2.377 1.00 92.56 91 GLY A CA 1
ATOM 660 C C . GLY A 1 91 ? 2.245 7.474 2.364 1.00 92.56 91 GLY A C 1
ATOM 661 O O . GLY A 1 91 ? 2.497 6.882 3.412 1.00 92.56 91 GLY A O 1
ATOM 662 N N . ASN A 1 92 ? 2.140 6.838 1.194 1.00 94.12 92 ASN A N 1
ATOM 663 C CA . ASN A 1 92 ? 2.336 5.400 0.997 1.00 94.12 92 ASN A CA 1
ATOM 664 C C . ASN A 1 92 ? 1.407 4.533 1.865 1.00 94.12 92 ASN A C 1
ATOM 666 O O . ASN A 1 92 ? 1.833 3.522 2.438 1.00 94.12 92 ASN A O 1
ATOM 670 N N . ARG A 1 93 ? 0.136 4.937 1.962 1.00 94.44 93 ARG A N 1
ATOM 671 C CA . ARG A 1 93 ? -0.904 4.267 2.745 1.00 94.44 93 ARG A CA 1
ATOM 672 C C . ARG A 1 93 ? -2.070 3.848 1.862 1.00 94.44 93 ARG A C 1
ATOM 674 O O . ARG A 1 93 ? -2.446 4.528 0.920 1.00 94.44 93 ARG A O 1
ATOM 681 N N . LEU A 1 94 ? -2.628 2.697 2.199 1.00 95.81 94 LEU A N 1
ATOM 682 C CA . LEU A 1 94 ? -3.858 2.154 1.648 1.00 95.81 94 LEU A CA 1
ATOM 683 C C . LEU A 1 94 ? -4.800 1.913 2.818 1.00 95.81 94 LEU A C 1
ATOM 685 O O . LEU A 1 94 ? -4.581 0.992 3.609 1.00 95.81 94 LEU A O 1
ATOM 689 N N . ILE A 1 95 ? -5.823 2.755 2.950 1.00 97.19 95 ILE A N 1
ATOM 690 C CA . ILE A 1 95 ? -6.706 2.754 4.121 1.00 97.19 95 ILE A CA 1
ATOM 691 C C . ILE A 1 95 ? -8.042 2.145 3.731 1.00 97.19 95 ILE A C 1
ATOM 693 O O . ILE A 1 95 ? -8.911 2.807 3.159 1.00 97.19 95 ILE A O 1
ATOM 697 N N . PHE A 1 96 ? -8.219 0.868 4.053 1.00 98.19 96 PHE A N 1
ATOM 698 C CA . PHE A 1 96 ? -9.483 0.177 3.849 1.00 98.19 96 PHE A CA 1
ATOM 699 C C . PHE A 1 96 ? -10.451 0.553 4.961 1.00 98.19 96 PHE A C 1
ATOM 701 O O . PHE A 1 96 ? -10.204 0.311 6.142 1.00 98.19 96 PHE A O 1
ATOM 708 N N . ARG A 1 97 ? -11.574 1.152 4.574 1.00 97.25 97 ARG A N 1
ATOM 709 C CA . ARG A 1 97 ? -12.678 1.450 5.488 1.00 97.25 97 ARG A CA 1
ATOM 710 C C . ARG A 1 97 ? -13.565 0.215 5.697 1.00 97.25 97 ARG A C 1
ATOM 712 O O . ARG A 1 97 ? -13.458 -0.732 4.923 1.00 97.25 97 ARG A O 1
ATOM 719 N N . PRO A 1 98 ? -14.507 0.234 6.659 1.00 97.69 98 PRO A N 1
ATOM 720 C CA . PRO A 1 98 ? -15.392 -0.906 6.926 1.00 97.69 98 PRO A CA 1
ATOM 721 C C . PRO A 1 98 ? -16.226 -1.421 5.738 1.00 97.69 98 PRO A C 1
ATOM 723 O O . PRO A 1 98 ? -16.723 -2.540 5.763 1.00 97.69 98 PRO A O 1
ATOM 726 N N . ASN A 1 99 ? -16.365 -0.633 4.668 1.00 96.31 99 ASN A N 1
ATOM 727 C CA . ASN A 1 99 ? -16.994 -1.053 3.412 1.00 96.31 99 ASN A CA 1
ATOM 728 C C . ASN A 1 99 ? -16.026 -1.761 2.433 1.00 96.31 99 ASN A C 1
ATOM 730 O O . ASN A 1 99 ? -16.402 -2.069 1.303 1.00 96.31 99 ASN A O 1
ATOM 734 N N . GLY A 1 100 ? -14.770 -1.987 2.828 1.00 97.31 100 GLY A N 1
ATOM 735 C CA . GLY A 1 100 ? -13.722 -2.616 2.025 1.00 97.31 100 GLY A CA 1
ATOM 736 C C . GLY A 1 100 ? -13.144 -1.732 0.914 1.00 97.31 100 GLY A C 1
ATOM 737 O O . GLY A 1 100 ? -12.359 -2.219 0.096 1.00 97.31 100 GLY A O 1
ATOM 738 N N . ILE A 1 101 ? -13.519 -0.452 0.851 1.00 97.81 101 ILE A N 1
ATOM 739 C CA . ILE A 1 101 ? -13.027 0.497 -0.153 1.00 97.81 101 ILE A CA 1
ATOM 740 C C . ILE A 1 101 ? -11.855 1.292 0.433 1.00 97.81 101 ILE A C 1
ATOM 742 O O . ILE A 1 101 ? -11.963 1.842 1.529 1.00 97.81 101 ILE A O 1
ATOM 746 N N . ALA A 1 102 ? -10.746 1.332 -0.306 1.00 97.12 102 ALA A N 1
ATOM 747 C CA . ALA A 1 102 ? -9.553 2.096 0.014 1.00 97.12 102 ALA A CA 1
ATOM 748 C C . ALA A 1 102 ? -9.792 3.572 -0.299 1.00 97.12 102 ALA A C 1
ATOM 750 O O . ALA A 1 102 ? -10.366 3.900 -1.346 1.00 97.12 102 ALA A O 1
ATOM 751 N N . ARG A 1 103 ? -9.389 4.451 0.616 1.00 95.94 103 ARG A N 1
ATOM 752 C CA . ARG A 1 103 ? -9.538 5.900 0.477 1.00 95.94 103 ARG A CA 1
ATOM 753 C C . ARG A 1 103 ? -8.293 6.626 0.938 1.00 95.94 103 ARG A C 1
ATOM 755 O O . ARG A 1 103 ? -7.600 6.120 1.817 1.00 95.94 103 ARG A O 1
ATOM 762 N N . ASP A 1 104 ? -8.077 7.809 0.378 1.00 92.94 104 ASP A N 1
ATOM 763 C CA . ASP A 1 104 ? -6.996 8.683 0.822 1.00 92.94 104 ASP A CA 1
ATOM 764 C C . ASP A 1 104 ? -7.203 9.083 2.287 1.00 92.94 104 ASP A C 1
ATOM 766 O O . ASP A 1 104 ? -8.335 9.219 2.782 1.00 92.94 104 ASP A O 1
ATOM 770 N N . GLN A 1 105 ? -6.096 9.282 2.992 1.00 92.19 105 GLN A N 1
ATOM 771 C CA . GLN A 1 105 ? -6.088 9.650 4.393 1.00 92.19 105 GLN A CA 1
ATOM 772 C C . GLN A 1 105 ? -6.867 10.946 4.614 1.00 92.19 105 GLN A C 1
ATOM 774 O O . GLN A 1 105 ? -6.573 11.996 4.049 1.00 92.19 105 GLN A O 1
ATOM 779 N N . GLY A 1 106 ? -7.865 10.874 5.495 1.00 89.56 106 GLY A N 1
ATOM 780 C CA . GLY A 1 106 ? -8.675 12.029 5.875 1.00 89.56 106 GLY A CA 1
ATOM 781 C C . GLY A 1 106 ? -9.669 12.508 4.812 1.00 89.56 106 GLY A C 1
ATOM 782 O O . GLY A 1 106 ? -10.343 13.505 5.054 1.00 89.56 106 GLY A O 1
ATOM 783 N N . THR A 1 107 ? -9.817 11.816 3.675 1.00 91.75 107 THR A N 1
ATOM 784 C CA . THR A 1 107 ? -10.756 12.221 2.613 1.00 91.75 107 THR A CA 1
ATOM 785 C C . THR A 1 107 ? -11.682 11.088 2.177 1.00 91.75 107 THR A C 1
ATOM 787 O O . THR A 1 107 ? -11.495 9.922 2.524 1.00 91.75 107 THR A O 1
ATOM 790 N N . ASP A 1 108 ? -12.714 11.433 1.408 1.00 92.00 108 ASP A N 1
ATOM 791 C CA . ASP A 1 108 ? -13.646 10.477 0.808 1.00 92.00 108 ASP A CA 1
ATOM 792 C C . ASP A 1 108 ? -13.278 10.040 -0.618 1.00 92.00 108 ASP A C 1
ATOM 794 O O . ASP A 1 108 ? -14.029 9.290 -1.250 1.00 92.00 108 ASP A O 1
ATOM 798 N N . VAL A 1 109 ? -12.109 10.456 -1.105 1.00 93.69 109 VAL A N 1
ATOM 799 C CA . VAL A 1 109 ? -11.594 10.063 -2.416 1.00 93.69 109 VAL A CA 1
ATOM 800 C C . VAL A 1 109 ? -11.266 8.574 -2.401 1.00 93.69 109 VAL A C 1
ATOM 802 O O . VAL A 1 109 ? -10.600 8.076 -1.496 1.00 93.69 109 VAL A O 1
ATOM 805 N N . ILE A 1 110 ? -11.782 7.840 -3.388 1.00 94.75 110 ILE A N 1
ATOM 806 C CA . ILE A 1 110 ? -11.487 6.416 -3.563 1.00 94.75 110 ILE A CA 1
ATOM 807 C C . ILE A 1 110 ? -10.117 6.288 -4.214 1.00 94.75 110 ILE A C 1
ATOM 809 O O . ILE A 1 110 ? -9.883 6.859 -5.276 1.00 94.75 110 ILE A O 1
ATOM 813 N N . GLN A 1 111 ? -9.251 5.485 -3.606 1.00 94.19 111 GLN A N 1
ATOM 814 C CA . GLN A 1 111 ? -7.908 5.259 -4.116 1.00 94.19 111 GLN A CA 1
ATOM 815 C C . GLN A 1 111 ? -7.914 4.382 -5.370 1.00 94.19 111 GLN A C 1
ATOM 817 O O . GLN A 1 111 ? -8.509 3.299 -5.390 1.00 94.19 111 GLN A O 1
ATOM 822 N N . SER A 1 112 ? -7.204 4.858 -6.394 1.00 95.62 112 SER A N 1
ATOM 823 C CA . SER A 1 112 ? -6.768 4.095 -7.564 1.00 95.62 112 SER A CA 1
ATOM 824 C C . SER A 1 112 ? -5.255 4.266 -7.659 1.00 95.62 112 SER A C 1
ATOM 826 O O . SER A 1 112 ? -4.777 5.364 -7.929 1.00 95.62 112 SER A O 1
ATOM 828 N N . VAL A 1 113 ? -4.489 3.225 -7.329 1.00 96.12 113 VAL A N 1
ATOM 829 C CA . VAL A 1 113 ? -3.028 3.320 -7.176 1.00 96.12 113 VAL A CA 1
ATOM 830 C C . VAL A 1 113 ? -2.308 2.059 -7.639 1.00 96.12 113 VAL A C 1
ATOM 832 O O . VAL A 1 113 ? -2.910 0.989 -7.756 1.00 96.12 113 VAL A O 1
ATOM 835 N N . ALA A 1 114 ? -0.995 2.157 -7.847 1.00 96.00 114 ALA A N 1
ATOM 836 C CA . ALA A 1 114 ? -0.164 1.017 -8.215 1.00 96.00 114 ALA A CA 1
ATOM 837 C C . ALA A 1 114 ? 1.147 0.943 -7.416 1.00 96.00 114 ALA A C 1
ATOM 839 O O . ALA A 1 114 ? 1.735 1.952 -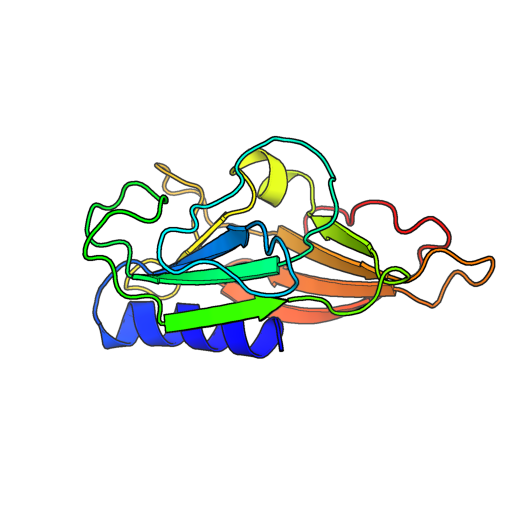7.025 1.00 96.00 114 ALA A O 1
ATOM 840 N N . LEU A 1 115 ? 1.624 -0.285 -7.215 1.00 95.06 115 LEU A N 1
ATOM 841 C CA . LEU A 1 115 ? 2.952 -0.611 -6.696 1.00 95.06 115 LEU A CA 1
ATOM 842 C C . LEU A 1 115 ? 3.684 -1.458 -7.729 1.00 95.06 115 LEU A C 1
ATOM 844 O O . LEU A 1 115 ? 3.235 -2.555 -8.052 1.00 95.06 115 LEU A O 1
ATOM 848 N N . ARG A 1 116 ? 4.822 -0.984 -8.227 1.00 94.50 116 ARG A N 1
ATOM 849 C CA . ARG A 1 116 ? 5.659 -1.746 -9.154 1.00 94.50 116 ARG A CA 1
ATOM 850 C C . ARG A 1 116 ? 6.724 -2.504 -8.393 1.00 94.50 116 ARG A C 1
ATOM 852 O O . ARG A 1 116 ? 7.490 -1.890 -7.662 1.00 94.50 116 ARG A O 1
ATOM 859 N N . ILE A 1 117 ? 6.815 -3.804 -8.636 1.00 93.25 117 ILE A N 1
ATOM 860 C CA . ILE A 1 117 ? 7.946 -4.653 -8.265 1.00 93.25 117 ILE A CA 1
ATOM 861 C C . ILE A 1 117 ? 8.783 -4.891 -9.517 1.00 93.25 117 ILE A C 1
ATOM 863 O O . ILE A 1 117 ? 8.260 -5.337 -10.539 1.00 93.25 117 ILE A O 1
ATOM 867 N N . CYS A 1 118 ? 10.068 -4.576 -9.448 1.00 92.06 118 CYS A N 1
ATOM 868 C CA . CYS A 1 118 ? 10.971 -4.633 -10.589 1.00 92.06 118 CYS A CA 1
ATOM 869 C C . CYS A 1 118 ? 12.418 -4.845 -10.122 1.00 92.06 118 CYS A C 1
ATOM 871 O O . CYS A 1 118 ? 12.759 -4.512 -8.993 1.00 92.06 118 CYS A O 1
ATOM 873 N N . GLU A 1 119 ? 13.272 -5.386 -10.982 1.00 89.06 119 GLU A N 1
ATOM 874 C CA . GLU A 1 119 ? 14.727 -5.432 -10.794 1.00 89.06 119 GLU A CA 1
ATOM 875 C C . GLU A 1 119 ? 15.368 -4.473 -11.801 1.00 89.06 119 GLU A C 1
ATOM 877 O O . GLU A 1 119 ? 14.980 -4.473 -12.959 1.00 89.06 119 GLU A O 1
ATOM 882 N N . ALA A 1 120 ? 16.302 -3.605 -11.411 1.00 84.50 120 ALA A N 1
ATOM 883 C CA . ALA A 1 120 ? 16.915 -2.720 -12.408 1.00 84.50 120 ALA A CA 1
ATOM 884 C C . ALA A 1 120 ? 17.849 -3.549 -13.305 1.00 84.50 120 ALA A C 1
ATOM 886 O O . ALA A 1 120 ? 18.776 -4.176 -12.795 1.00 84.50 120 ALA A O 1
ATOM 887 N N . SER A 1 121 ? 17.596 -3.581 -14.615 1.00 85.25 121 SER A N 1
ATOM 888 C CA . SER A 1 121 ? 18.375 -4.387 -15.565 1.00 85.25 121 SER A CA 1
ATOM 889 C C . SER A 1 121 ? 18.274 -3.838 -16.988 1.00 85.25 121 SER A C 1
ATOM 891 O O . SER A 1 121 ? 17.406 -3.016 -17.273 1.00 85.25 121 SER A O 1
ATOM 893 N N . ASP A 1 122 ? 19.104 -4.347 -17.899 1.00 83.56 122 ASP A N 1
ATOM 894 C CA . ASP A 1 122 ? 19.028 -4.008 -19.328 1.00 83.56 122 ASP A CA 1
ATOM 895 C C . ASP A 1 122 ? 17.804 -4.629 -20.032 1.00 83.56 122 ASP A C 1
ATOM 897 O O . ASP A 1 122 ? 17.466 -4.260 -21.156 1.00 83.56 122 ASP A O 1
ATOM 901 N N . VAL A 1 123 ? 17.109 -5.564 -19.373 1.00 83.69 123 VAL A N 1
ATOM 902 C CA . VAL A 1 123 ? 15.871 -6.173 -19.869 1.00 83.69 123 VAL A CA 1
ATOM 903 C C . VAL A 1 123 ? 14.679 -5.368 -19.366 1.00 83.69 123 VAL A C 1
ATOM 905 O O . VAL A 1 123 ? 14.505 -5.184 -18.164 1.00 83.69 123 VAL A O 1
ATOM 908 N N . SER A 1 124 ? 13.820 -4.918 -20.279 1.00 82.88 124 SER A N 1
ATOM 909 C CA . SER A 1 124 ? 12.647 -4.122 -19.923 1.00 82.88 124 SER A CA 1
ATOM 910 C C . SER A 1 124 ? 11.487 -4.964 -19.386 1.00 82.88 124 SER A C 1
ATOM 912 O O . SER A 1 124 ? 10.795 -4.489 -18.501 1.00 82.88 124 SER A O 1
ATOM 914 N N . ASP A 1 125 ? 11.276 -6.209 -19.821 1.00 85.00 125 ASP A N 1
ATOM 915 C CA . ASP A 1 125 ? 10.109 -7.045 -19.451 1.00 85.00 125 ASP A CA 1
ATOM 916 C C . ASP A 1 125 ? 10.187 -7.710 -18.058 1.00 85.00 125 ASP A C 1
ATOM 918 O O . ASP A 1 125 ? 9.758 -8.848 -17.834 1.00 85.00 125 ASP A O 1
ATOM 922 N N . ASN A 1 126 ? 10.721 -6.988 -17.080 1.00 86.38 126 ASN A N 1
ATOM 923 C CA . ASN A 1 126 ? 11.043 -7.488 -15.747 1.00 86.38 126 ASN A CA 1
ATOM 924 C C . ASN A 1 126 ? 10.206 -6.852 -14.618 1.00 86.38 126 ASN A C 1
ATOM 926 O O . ASN A 1 126 ? 10.502 -7.068 -13.442 1.00 86.38 126 ASN A O 1
ATOM 930 N N . ALA A 1 127 ? 9.145 -6.106 -14.949 1.00 92.88 127 ALA A N 1
ATOM 931 C CA . ALA A 1 127 ? 8.304 -5.429 -13.966 1.00 92.88 127 ALA A CA 1
ATOM 932 C C . ALA A 1 127 ? 6.919 -6.079 -13.799 1.00 92.88 127 ALA A C 1
ATOM 934 O O . ALA A 1 127 ? 6.326 -6.658 -14.722 1.00 92.88 127 ALA A O 1
ATOM 935 N N . ARG A 1 128 ? 6.382 -5.989 -12.583 1.00 94.62 128 ARG A N 1
ATOM 936 C CA . ARG A 1 128 ? 5.015 -6.381 -12.224 1.00 94.62 128 ARG A CA 1
ATOM 937 C C . ARG A 1 128 ? 4.374 -5.261 -11.426 1.00 94.62 128 ARG A C 1
ATOM 939 O O . ARG A 1 128 ? 4.916 -4.863 -10.400 1.00 94.62 128 ARG A O 1
ATOM 946 N N . ASP A 1 129 ? 3.205 -4.824 -11.861 1.00 95.56 129 ASP A N 1
ATOM 947 C CA . ASP A 1 129 ? 2.444 -3.786 -11.181 1.00 95.56 129 ASP A CA 1
ATOM 948 C C . ASP A 1 129 ? 1.310 -4.445 -10.401 1.00 95.56 129 ASP A C 1
ATOM 950 O O . ASP A 1 129 ? 0.466 -5.142 -10.963 1.00 95.56 129 ASP A O 1
ATOM 954 N N . VAL A 1 130 ? 1.316 -4.257 -9.086 1.00 96.62 130 VAL A N 1
ATOM 955 C CA . VAL A 1 130 ? 0.193 -4.570 -8.210 1.00 96.62 130 VAL A CA 1
ATOM 956 C C . VAL A 1 130 ? -0.717 -3.355 -8.216 1.00 96.62 130 VAL A C 1
ATOM 958 O O . VAL A 1 130 ? -0.392 -2.318 -7.642 1.00 96.62 130 VAL A O 1
ATOM 961 N N . VAL A 1 131 ? -1.847 -3.489 -8.896 1.00 97.44 131 VAL A N 1
ATOM 962 C CA . VAL A 1 131 ? -2.820 -2.419 -9.091 1.00 97.44 131 VAL A CA 1
ATOM 963 C C . VAL A 1 131 ? -3.938 -2.571 -8.071 1.00 97.44 131 VAL A C 1
ATOM 965 O O . VAL A 1 131 ? -4.545 -3.639 -7.964 1.00 97.44 131 VAL A O 1
ATOM 968 N N . VAL A 1 132 ? -4.226 -1.489 -7.352 1.00 97.31 132 VAL A N 1
ATOM 969 C CA . VAL A 1 132 ? -5.448 -1.298 -6.573 1.00 97.31 132 VAL A CA 1
ATOM 970 C C . VAL A 1 132 ? -6.325 -0.351 -7.378 1.00 97.31 132 VAL A C 1
ATOM 972 O O . VAL A 1 132 ? -6.174 0.861 -7.295 1.00 97.31 132 VAL A O 1
ATOM 975 N N . ALA A 1 133 ? -7.210 -0.906 -8.199 1.00 94.69 133 ALA A N 1
ATOM 976 C CA . ALA A 1 133 ? -8.132 -0.113 -8.999 1.00 94.69 133 ALA A CA 1
ATOM 977 C C . ALA A 1 133 ? -9.321 0.363 -8.154 1.00 94.69 133 ALA A C 1
ATOM 979 O O . ALA A 1 133 ? -9.605 -0.186 -7.080 1.00 94.69 133 ALA A O 1
ATOM 980 N N . PHE A 1 134 ? -10.084 1.309 -8.708 1.00 90.94 134 PHE A N 1
ATOM 981 C CA . PHE A 1 134 ? -11.335 1.803 -8.133 1.00 90.94 134 PHE A CA 1
ATOM 982 C C . PHE A 1 134 ? -12.202 0.678 -7.531 1.00 90.94 134 PHE A C 1
ATOM 984 O O . PHE A 1 134 ? -12.436 -0.369 -8.155 1.00 90.94 134 PHE A O 1
ATOM 991 N N . GLY A 1 135 ? -12.676 0.901 -6.300 1.00 91.19 135 GLY A N 1
ATOM 992 C CA . GLY A 1 135 ? -13.425 -0.093 -5.524 1.00 91.19 135 GLY A CA 1
ATOM 993 C C . GLY A 1 135 ? -12.551 -1.184 -4.886 1.00 91.19 135 GLY A C 1
ATOM 994 O O . GLY A 1 135 ? -13.048 -2.278 -4.589 1.00 91.19 135 GLY A O 1
ATOM 995 N N . SER A 1 136 ? -11.257 -0.911 -4.685 1.00 95.50 136 SER A N 1
ATOM 996 C CA . SER A 1 136 ? -10.276 -1.823 -4.075 1.00 95.50 136 SER A CA 1
ATOM 997 C C . SER A 1 136 ? -10.081 -3.139 -4.830 1.00 95.50 136 SER A C 1
ATOM 999 O O . SER A 1 136 ? -9.865 -4.190 -4.219 1.00 95.50 136 SER A O 1
ATOM 1001 N N . ARG A 1 137 ? -10.227 -3.136 -6.156 1.00 94.81 137 A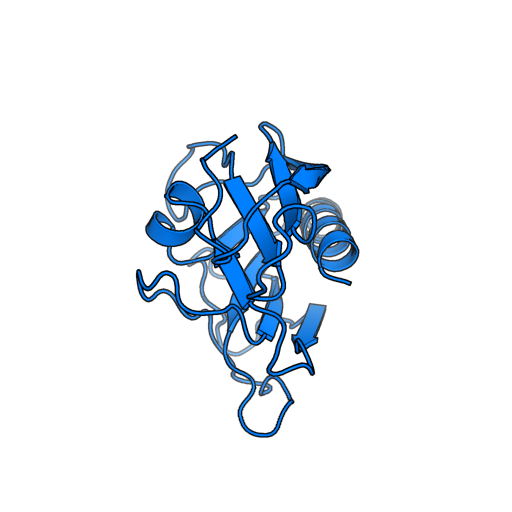RG A N 1
ATOM 1002 C CA . ARG A 1 137 ? -10.015 -4.352 -6.953 1.00 94.81 137 ARG A CA 1
ATOM 1003 C C . ARG A 1 137 ? -8.524 -4.549 -7.167 1.00 94.81 137 ARG A C 1
ATOM 1005 O O . ARG A 1 137 ? -7.863 -3.670 -7.711 1.00 94.81 137 ARG A O 1
ATOM 1012 N N . PHE A 1 138 ? -8.012 -5.697 -6.739 1.00 96.81 138 PHE A N 1
ATOM 1013 C CA . PHE A 1 138 ? -6.588 -5.998 -6.814 1.00 96.81 138 PHE A CA 1
ATOM 1014 C C . PHE A 1 138 ? -6.268 -6.810 -8.065 1.00 96.81 138 PHE A C 1
ATOM 1016 O O . PHE A 1 138 ? -6.953 -7.788 -8.364 1.00 96.81 138 PHE A O 1
ATOM 1023 N N . SER A 1 139 ? -5.210 -6.436 -8.778 1.00 96.56 139 SER A N 1
ATOM 1024 C CA . SER A 1 139 ? -4.694 -7.219 -9.903 1.00 96.56 139 SER A CA 1
ATOM 1025 C C . SER A 1 139 ? -3.175 -7.132 -9.988 1.00 96.56 139 SER A C 1
ATOM 1027 O O . SER A 1 139 ? -2.561 -6.227 -9.427 1.00 96.56 139 SER A O 1
ATOM 1029 N N . ILE A 1 140 ? -2.570 -8.106 -10.668 1.00 96.94 140 ILE A N 1
ATOM 1030 C CA . ILE A 1 140 ? -1.150 -8.084 -11.015 1.00 96.94 140 ILE A CA 1
ATOM 1031 C C . ILE A 1 140 ? -1.062 -7.973 -12.530 1.00 96.94 140 ILE A C 1
ATOM 1033 O O . ILE A 1 140 ? -1.532 -8.859 -13.244 1.00 96.94 140 ILE A O 1
ATOM 1037 N N . VAL A 1 141 ? -0.437 -6.906 -13.008 1.00 95.56 141 VAL A N 1
ATOM 1038 C CA . VAL A 1 141 ? -0.253 -6.627 -14.432 1.00 95.56 141 VAL A CA 1
ATOM 1039 C C . VAL A 1 141 ? 1.231 -6.750 -14.771 1.00 95.56 141 VAL A C 1
ATOM 1041 O O . VAL A 1 141 ? 2.102 -6.373 -13.986 1.00 95.56 141 VAL A O 1
ATOM 1044 N N . ARG A 1 142 ? 1.549 -7.333 -15.931 1.00 94.25 142 ARG A N 1
ATOM 1045 C CA . ARG A 1 142 ? 2.924 -7.319 -16.449 1.00 94.25 142 ARG A CA 1
ATOM 1046 C C . ARG A 1 142 ? 3.232 -5.926 -16.981 1.00 94.25 142 ARG A C 1
ATOM 1048 O O . ARG A 1 142 ? 2.414 -5.364 -17.696 1.00 94.25 142 ARG A O 1
ATOM 1055 N N . SER A 1 143 ? 4.411 -5.409 -16.667 1.00 92.19 143 SER A N 1
ATOM 1056 C CA . SER A 1 143 ? 4.883 -4.135 -17.195 1.00 92.19 143 SER A CA 1
ATOM 1057 C C . SER A 1 143 ? 6.329 -4.258 -17.659 1.00 92.19 143 SER A C 1
ATOM 1059 O O . SER A 1 143 ? 7.052 -5.165 -17.239 1.00 92.19 143 SER A O 1
ATOM 1061 N N . SER A 1 144 ? 6.747 -3.311 -18.493 1.00 90.19 144 SER A N 1
ATOM 1062 C CA . SER A 1 144 ? 8.128 -3.155 -18.921 1.00 90.19 144 SER A CA 1
ATOM 1063 C C . SER A 1 144 ? 8.780 -1.944 -18.234 1.00 90.19 144 SER A C 1
ATOM 1065 O O . SER A 1 144 ? 8.242 -0.840 -18.331 1.00 90.19 144 SER A O 1
ATOM 1067 N N . SER A 1 145 ? 9.902 -2.108 -17.526 1.00 89.44 145 SER A N 1
ATOM 1068 C CA . SER A 1 145 ? 10.637 -1.004 -16.893 1.00 89.44 145 SER A CA 1
ATOM 1069 C C . SER A 1 145 ? 12.104 -1.348 -16.597 1.00 89.44 145 SER A C 1
ATOM 1071 O O . SER A 1 145 ? 12.425 -1.809 -15.510 1.00 89.44 145 SER A O 1
ATOM 1073 N N . ALA A 1 146 ? 13.021 -1.029 -17.516 1.00 87.00 146 ALA A N 1
ATOM 1074 C CA . ALA A 1 146 ? 14.459 -1.269 -17.315 1.00 87.00 146 ALA A CA 1
ATOM 1075 C C . ALA A 1 146 ? 15.020 -0.567 -16.054 1.00 87.00 146 ALA A C 1
ATOM 1077 O O . ALA A 1 146 ? 15.790 -1.140 -15.285 1.00 87.00 146 ALA A O 1
ATOM 1078 N N . ALA A 1 147 ? 14.584 0.673 -15.798 1.00 88.62 147 ALA A N 1
ATOM 1079 C CA . ALA A 1 147 ? 15.042 1.481 -14.664 1.00 88.62 147 ALA A CA 1
ATOM 1080 C C . ALA A 1 147 ? 14.196 1.319 -13.385 1.00 88.62 147 ALA A C 1
ATOM 1082 O O . ALA A 1 147 ? 14.484 1.970 -12.378 1.00 88.62 147 ALA A O 1
ATOM 1083 N N . CYS A 1 148 ? 13.140 0.499 -13.412 1.00 90.50 148 CYS A N 1
ATOM 1084 C CA . CYS A 1 148 ? 12.127 0.434 -12.355 1.00 90.50 148 CYS A CA 1
ATOM 1085 C C . CYS A 1 148 ? 11.527 1.802 -11.996 1.00 90.50 148 CYS A C 1
ATOM 1087 O O . CYS A 1 148 ? 11.332 2.121 -10.823 1.00 90.50 148 CYS A O 1
ATOM 1089 N N . ALA A 1 149 ? 11.237 2.624 -13.008 1.00 91.00 149 ALA A N 1
ATOM 1090 C CA . ALA A 1 149 ? 10.524 3.882 -12.812 1.00 91.00 149 ALA A CA 1
ATOM 1091 C C . ALA A 1 149 ? 9.142 3.631 -12.186 1.00 91.00 149 ALA A C 1
ATOM 1093 O O . ALA A 1 149 ? 8.526 2.590 -12.450 1.00 91.00 149 ALA A O 1
ATOM 1094 N N . ALA A 1 150 ? 8.657 4.588 -11.389 1.00 92.50 150 ALA A N 1
ATOM 1095 C CA . ALA A 1 150 ? 7.339 4.522 -10.762 1.00 92.50 150 ALA A CA 1
ATOM 1096 C C . ALA A 1 150 ? 6.234 4.234 -11.802 1.00 92.50 150 ALA A C 1
ATOM 1098 O O . ALA A 1 150 ? 6.299 4.762 -12.917 1.00 92.50 150 ALA A O 1
ATOM 1099 N N . PRO A 1 151 ? 5.244 3.382 -11.479 1.00 94.19 151 PRO A N 1
ATOM 1100 C CA . PRO A 1 151 ? 4.102 3.161 -12.355 1.00 94.19 151 PRO A CA 1
ATOM 1101 C C . PRO A 1 151 ? 3.221 4.417 -12.404 1.00 94.19 151 PRO A C 1
ATOM 1103 O O . PRO A 1 151 ? 3.219 5.225 -11.471 1.00 94.19 151 PRO A O 1
ATOM 1106 N N . THR A 1 152 ? 2.461 4.571 -13.486 1.00 94.00 152 THR A N 1
ATOM 1107 C CA . THR A 1 152 ? 1.397 5.578 -13.561 1.00 94.00 152 THR A CA 1
ATOM 1108 C C . THR A 1 152 ? 0.251 5.208 -12.626 1.00 94.00 152 THR A C 1
ATOM 1110 O O . THR A 1 152 ? 0.093 4.041 -12.257 1.00 94.00 152 THR A O 1
ATOM 1113 N N . ASP A 1 153 ? -0.559 6.195 -12.256 1.00 93.31 153 ASP A N 1
ATOM 1114 C CA . ASP A 1 153 ? -1.815 5.917 -11.567 1.00 93.31 153 ASP A CA 1
ATOM 1115 C C . ASP A 1 153 ? -2.791 5.199 -12.536 1.00 93.31 153 ASP A C 1
ATOM 1117 O O . ASP A 1 153 ? -2.810 5.536 -13.726 1.00 93.31 153 ASP A O 1
ATOM 1121 N N . PRO A 1 154 ? -3.514 4.164 -12.071 1.00 89.75 154 PRO A N 1
ATOM 1122 C CA . PRO A 1 154 ? -4.390 3.320 -12.888 1.00 89.75 154 PRO A CA 1
ATOM 1123 C C . PRO A 1 154 ? -5.810 3.863 -13.078 1.00 89.75 154 PRO A C 1
ATOM 1125 O O . PRO A 1 154 ? -6.327 4.549 -12.162 1.00 89.75 154 PRO A O 1
#

Foldseek 3Di:
DVLVLLVVQLVCQQVVQFKKKKFQWDDVVQHQDPQIKHQLALDQAFSQKIWIWTDRVLQNIDDPPIDTPDMHGDPDPQKGKGWANQCNNLSGMFIQGNQSFTDRRPDPHTDWIWIKIAGQAPWFQGIWIFTLHGRRDTDIDGGGHNHSDHDYGD

Radius of gyration: 14.59 Å; chains: 1; bounding box: 36×24×41 Å

Secondary structure (DSSP, 8-state):
-HHHHHHHHHHHHHHHTSEEEEEEE--GGGS--TT-------------EEEEEEESSSSSS--TT--EEEEEE---TTEEEEE-HHHHHTTSEEEE-TTS-EE-TTS-PBP-EEEEEEE-SS-SS-EEEEEEETTTEEEEEEE--TT-PPPPP-